Protein AF-A0A6N7PNP2-F1 (afdb_monomer_lite)

Organism: NCBI:txid889282

Sequence (168 aa):
MRAPLLVATILAAFSSSCAAVDDGSIKPEPRAEAPKVVAPLPPEFGTLGEPCPPPGPLDPGAPHVGCGKDGRVGLITAYRRTGLPEGAQKLEGSMGRVEVLVEADRVWVQGTCIFCRSFTEQTSIVHLAHATDEQLMQIQMQAELSNKSPLRDANAWRGAIAAWEPKR

Radius of gyration: 26.46 Å; chains: 1; bounding box: 36×55×102 Å

Foldseek 3Di:
DDDDDDDDDDDDDDDPPPPPPPPVPPPPDPPPPDPFDAAEDDPCVVQAFPAADDDDDDDVQDWDFDFFPPRGGFKTKHQAHHDDDPPWDWDQEPQGTWTWDFDFFKIKIWAFDPPDPDRTIMIMMGGLQGHYFVRQVVRCVSVVQPDPGRQRGRVSVVVSVVPDDYDD

Secondary structure (DSSP, 8-state):
--------------------------PPPP--------BPPPGGGGGTTSBPPPP----TTSPEEEE-GGGBEEEEEESS-BPPPTTPEEEEETTEEEEEEE-SSEEEEEEE-TTSSS--EEEEEEETTT--HHHHHHHHHHTT---SS---SHHHHHHHHHT-----

pLDDT: mean 80.01, std 18.4, range [37.94, 97.94]

Structure (mmCIF, N/CA/C/O backbone):
data_AF-A0A6N7PNP2-F1
#
_entry.id   AF-A0A6N7PNP2-F1
#
loop_
_atom_site.group_PDB
_atom_site.id
_atom_site.typ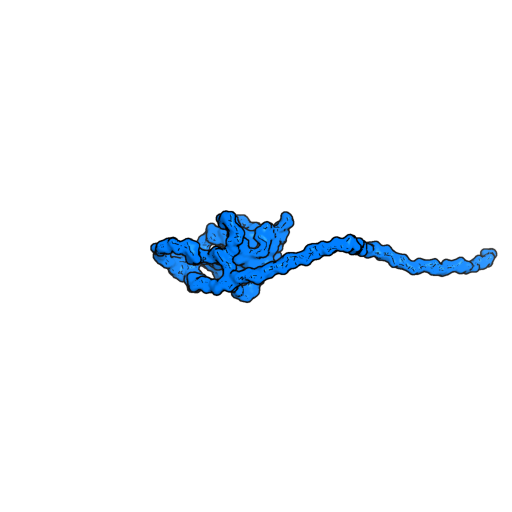e_symbol
_atom_site.label_atom_id
_atom_site.label_alt_id
_atom_site.label_comp_id
_atom_site.label_asym_id
_atom_site.label_entity_id
_atom_site.label_seq_id
_atom_site.pdbx_PDB_ins_code
_atom_site.Cartn_x
_atom_site.Cartn_y
_atom_site.Cartn_z
_atom_site.occupancy
_atom_site.B_iso_or_equiv
_atom_site.auth_seq_id
_atom_site.auth_comp_id
_atom_site.auth_asym_id
_atom_site.auth_atom_id
_atom_site.pdbx_PDB_model_num
ATOM 1 N N . MET A 1 1 ? -11.308 -39.163 -83.072 1.00 39.56 1 MET A N 1
ATOM 2 C CA . ME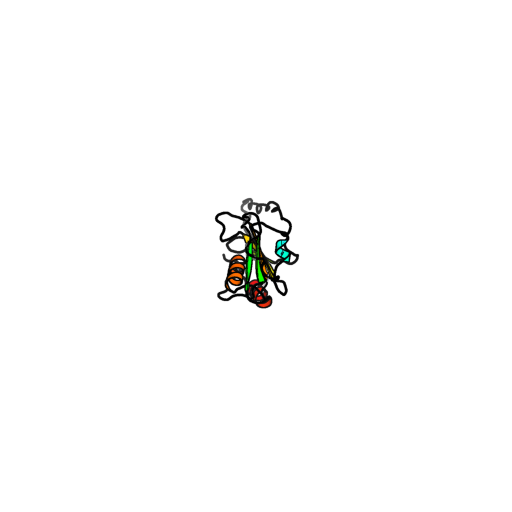T A 1 1 ? -9.828 -39.207 -82.998 1.00 39.56 1 MET A CA 1
ATOM 3 C C . MET A 1 1 ? -9.488 -38.978 -81.520 1.00 39.56 1 MET A C 1
ATOM 5 O O . MET A 1 1 ? -9.873 -37.935 -81.024 1.00 39.56 1 MET A O 1
ATOM 9 N N . ARG A 1 2 ? -9.165 -39.985 -80.680 1.00 37.94 2 ARG A N 1
ATOM 10 C CA . ARG A 1 2 ? -7.829 -40.620 -80.477 1.00 37.94 2 ARG A CA 1
ATOM 11 C C . ARG A 1 2 ? -6.721 -39.558 -80.640 1.00 37.94 2 ARG A C 1
ATOM 13 O O . ARG A 1 2 ? -6.623 -39.045 -81.740 1.00 37.94 2 ARG A O 1
ATOM 20 N N . ALA A 1 3 ? -5.906 -39.152 -79.666 1.00 38.12 3 ALA A N 1
ATOM 21 C CA . ALA A 1 3 ? -5.333 -39.814 -78.494 1.00 38.12 3 ALA A CA 1
ATOM 22 C C . ALA A 1 3 ? -4.761 -38.750 -77.497 1.00 38.12 3 ALA A C 1
ATOM 24 O O . ALA A 1 3 ? -4.758 -37.569 -77.837 1.00 38.12 3 ALA A O 1
ATOM 25 N N . PRO A 1 4 ? -4.313 -39.155 -76.290 1.00 54.78 4 PRO A N 1
ATOM 26 C CA . PRO A 1 4 ? -4.138 -38.326 -75.087 1.00 54.78 4 PRO A CA 1
ATOM 27 C C . PRO A 1 4 ? -2.667 -38.156 -74.615 1.00 54.78 4 PRO A C 1
ATOM 29 O O . PRO A 1 4 ? -1.748 -38.653 -75.255 1.00 54.78 4 PRO A O 1
ATOM 32 N N . LEU A 1 5 ? -2.528 -37.568 -73.413 1.00 44.28 5 LEU A N 1
ATOM 33 C CA . LEU A 1 5 ? -1.471 -37.715 -72.386 1.00 44.28 5 LEU A CA 1
ATOM 34 C C . LEU A 1 5 ? -0.274 -36.738 -72.319 1.00 44.28 5 LEU A C 1
ATOM 36 O O . LEU A 1 5 ? 0.354 -36.409 -73.316 1.00 44.28 5 LEU A O 1
ATOM 40 N N . LEU A 1 6 ? 0.084 -36.485 -71.042 1.00 42.56 6 LEU A N 1
ATOM 41 C CA . LEU A 1 6 ? 1.323 -35.937 -70.451 1.00 42.56 6 LEU A CA 1
ATOM 42 C C . LEU A 1 6 ? 1.408 -34.399 -70.471 1.00 42.56 6 LEU A C 1
ATOM 44 O O . LEU A 1 6 ? 1.271 -33.778 -71.509 1.00 42.56 6 LEU A O 1
ATOM 48 N N . VAL A 1 7 ? 1.598 -33.698 -69.348 1.00 46.47 7 VAL A N 1
ATOM 49 C CA . VAL A 1 7 ? 2.656 -33.885 -68.342 1.00 46.47 7 VAL A CA 1
ATOM 50 C C . VAL A 1 7 ? 2.190 -33.399 -66.955 1.00 46.47 7 VAL A C 1
ATOM 52 O O . VAL A 1 7 ? 1.533 -32.371 -66.822 1.00 46.47 7 VAL A O 1
ATOM 55 N N . ALA A 1 8 ? 2.534 -34.184 -65.934 1.00 45.28 8 ALA A N 1
ATOM 56 C CA . ALA A 1 8 ? 2.372 -33.915 -64.506 1.00 45.28 8 ALA A CA 1
ATOM 57 C C . ALA A 1 8 ? 3.468 -32.976 -63.954 1.00 45.28 8 ALA A C 1
ATOM 59 O O . ALA A 1 8 ? 4.455 -32.730 -64.634 1.00 45.28 8 ALA A O 1
ATOM 60 N N . THR A 1 9 ? 3.334 -32.586 -62.675 1.00 45.50 9 THR A N 1
ATOM 61 C CA . THR A 1 9 ? 4.222 -31.750 -61.819 1.00 45.50 9 THR A CA 1
ATOM 62 C C . THR A 1 9 ? 4.089 -30.240 -62.063 1.00 45.50 9 THR A C 1
ATOM 64 O O . THR A 1 9 ? 4.155 -29.783 -63.191 1.00 45.50 9 THR A O 1
ATOM 67 N N . ILE A 1 10 ? 3.807 -29.397 -61.062 1.00 46.12 10 ILE A N 1
ATOM 68 C CA . ILE A 1 10 ? 4.608 -29.156 -59.850 1.00 46.12 10 ILE A CA 1
ATOM 69 C C . ILE A 1 10 ? 3.700 -28.818 -58.645 1.00 46.12 10 ILE A C 1
ATOM 71 O O . ILE A 1 10 ? 2.917 -27.872 -58.687 1.00 46.12 10 ILE A O 1
ATOM 75 N N . LEU A 1 11 ? 3.852 -29.572 -57.549 1.00 42.72 11 LEU A N 1
ATOM 76 C CA . LEU A 1 11 ? 3.571 -29.091 -56.193 1.00 42.72 11 LEU A CA 1
ATOM 77 C C . LEU A 1 11 ? 4.702 -28.139 -55.784 1.00 42.72 11 LEU A C 1
ATOM 79 O O . LEU A 1 11 ? 5.853 -28.564 -55.774 1.00 42.72 11 LEU A O 1
ATOM 83 N N . ALA A 1 12 ? 4.376 -26.924 -55.351 1.00 47.34 12 ALA A N 1
ATOM 84 C CA . ALA A 1 12 ? 5.123 -26.241 -54.295 1.00 47.34 12 ALA A CA 1
ATOM 85 C C . ALA A 1 12 ? 4.275 -25.100 -53.732 1.00 47.34 12 ALA A C 1
ATOM 87 O O . ALA A 1 12 ? 4.081 -24.060 -54.360 1.00 47.34 12 ALA A O 1
ATOM 88 N N . ALA A 1 13 ? 3.760 -25.334 -52.530 1.00 44.19 13 ALA A N 1
ATOM 89 C CA . ALA A 1 13 ? 3.263 -24.301 -51.652 1.00 44.19 13 ALA A CA 1
ATOM 90 C C . ALA A 1 13 ? 4.392 -23.303 -51.366 1.00 44.19 13 ALA A C 1
ATOM 92 O O . ALA A 1 13 ? 5.436 -23.686 -50.844 1.00 44.19 13 ALA A O 1
ATOM 93 N N . PHE A 1 14 ? 4.159 -22.028 -51.659 1.00 46.09 14 PHE A N 1
ATOM 94 C CA . PHE A 1 14 ? 4.878 -20.943 -51.008 1.00 46.09 14 PHE A CA 1
ATOM 95 C C . PHE A 1 14 ? 3.878 -20.166 -50.173 1.00 46.09 14 PHE A C 1
ATOM 97 O O . PHE A 1 14 ? 3.340 -19.131 -50.558 1.00 46.09 14 PHE A O 1
ATOM 104 N N . SER A 1 15 ? 3.619 -20.751 -49.007 1.00 43.19 15 SER A N 1
ATOM 105 C CA . SER A 1 15 ? 3.309 -20.040 -47.781 1.00 43.19 15 SER A CA 1
ATOM 106 C C . SER A 1 15 ? 4.163 -18.777 -47.743 1.00 43.19 15 SER A C 1
ATOM 108 O O . SER A 1 15 ? 5.391 -18.858 -47.667 1.00 43.19 15 SER A O 1
ATOM 110 N N . SER A 1 16 ? 3.532 -17.610 -47.834 1.00 41.28 16 SER A N 1
ATOM 111 C CA . SER A 1 16 ? 4.181 -16.333 -47.556 1.00 41.28 16 SER A CA 1
ATOM 112 C C . SER A 1 16 ? 4.430 -16.254 -46.052 1.00 41.28 16 SER A C 1
ATOM 114 O O . SER A 1 16 ? 3.741 -15.559 -45.313 1.00 41.28 16 SER A O 1
ATOM 116 N N . SER A 1 17 ? 5.391 -17.047 -45.584 1.00 41.62 17 SER A N 1
ATOM 117 C CA . SER A 1 17 ? 6.052 -16.827 -44.315 1.00 41.62 17 SER A CA 1
ATOM 118 C C . SER A 1 17 ? 6.671 -15.442 -44.405 1.00 41.62 17 SER A C 1
ATOM 120 O O . SER A 1 17 ? 7.576 -15.217 -45.210 1.00 41.62 17 SER A O 1
ATOM 122 N N . CYS A 1 18 ? 6.181 -14.515 -43.587 1.00 49.12 18 CYS A N 1
ATOM 123 C CA . CYS A 1 18 ? 6.922 -13.327 -43.196 1.00 49.12 18 CYS A CA 1
ATOM 124 C C . CYS A 1 18 ? 8.173 -13.801 -42.445 1.00 49.12 18 CYS A C 1
ATOM 126 O O . CYS A 1 18 ? 8.229 -13.778 -41.219 1.00 49.12 18 CYS A O 1
ATOM 128 N N . ALA A 1 19 ? 9.159 -14.303 -43.186 1.00 42.53 19 ALA A N 1
ATOM 129 C CA . ALA A 1 19 ? 10.524 -14.341 -42.725 1.00 42.53 19 ALA A CA 1
ATOM 130 C C . ALA A 1 19 ? 10.912 -12.873 -42.576 1.00 42.53 19 ALA A C 1
ATOM 132 O O . ALA A 1 19 ? 11.148 -12.174 -43.562 1.00 42.53 19 ALA A O 1
ATOM 133 N N . ALA A 1 20 ? 10.849 -12.383 -41.339 1.00 45.97 20 ALA A N 1
ATOM 134 C CA . ALA A 1 20 ? 11.508 -11.149 -40.976 1.00 45.97 20 ALA A CA 1
ATOM 135 C C . ALA A 1 20 ? 12.948 -11.274 -41.476 1.00 45.97 20 ALA A C 1
ATOM 137 O O . ALA A 1 20 ? 13.659 -12.206 -41.101 1.00 45.97 20 ALA A O 1
ATOM 138 N N . VAL A 1 21 ? 13.317 -10.396 -42.403 1.00 46.53 21 VAL A N 1
ATOM 139 C CA . VAL A 1 21 ? 14.698 -10.229 -42.830 1.00 46.53 21 VAL A CA 1
ATOM 140 C C . VAL A 1 21 ? 15.485 -9.909 -41.564 1.00 46.53 21 VAL A C 1
ATOM 142 O O . VAL A 1 21 ? 15.244 -8.888 -40.925 1.00 46.53 21 VAL A O 1
ATOM 145 N N . ASP A 1 22 ? 16.341 -10.844 -41.170 1.00 48.50 22 ASP A N 1
ATOM 146 C CA . ASP A 1 22 ? 17.343 -10.664 -40.129 1.00 48.50 22 ASP A CA 1
ATOM 147 C C . ASP A 1 22 ? 18.359 -9.660 -40.690 1.00 48.50 22 ASP A C 1
ATOM 149 O O . ASP A 1 22 ? 19.200 -10.003 -41.519 1.00 48.50 22 ASP A O 1
ATOM 153 N N . ASP A 1 23 ? 18.186 -8.376 -40.373 1.00 59.53 23 ASP A N 1
ATOM 154 C CA . ASP A 1 23 ? 18.950 -7.265 -40.959 1.00 59.53 23 ASP A CA 1
ATOM 155 C C . ASP A 1 23 ? 20.357 -7.119 -40.352 1.00 59.53 23 ASP A C 1
ATOM 157 O O . ASP A 1 23 ? 21.053 -6.137 -40.614 1.00 59.53 23 ASP A O 1
ATOM 161 N N . GLY A 1 24 ? 20.793 -8.083 -39.534 1.00 50.00 24 GLY A N 1
ATOM 162 C CA . GLY A 1 24 ? 22.069 -8.026 -38.828 1.00 50.00 24 GLY A CA 1
ATOM 163 C C . GLY A 1 24 ? 22.126 -6.934 -37.757 1.00 50.00 24 GLY A C 1
ATOM 164 O O . GLY A 1 24 ? 23.188 -6.728 -37.162 1.00 50.00 24 GLY A O 1
ATOM 165 N N . SER A 1 25 ? 21.014 -6.249 -37.471 1.00 55.50 25 SER A N 1
ATOM 166 C CA . SER A 1 25 ? 20.937 -5.330 -36.347 1.00 55.50 25 SER A CA 1
ATOM 167 C C . SER A 1 25 ? 20.972 -6.148 -35.066 1.00 55.50 25 SER A C 1
ATOM 169 O O . SER A 1 25 ? 20.039 -6.879 -34.729 1.00 55.50 25 SER A O 1
ATOM 171 N N . ILE A 1 26 ? 22.062 -5.995 -34.318 1.00 53.75 26 ILE A N 1
ATOM 172 C CA . ILE A 1 26 ? 22.151 -6.429 -32.929 1.00 53.75 26 ILE A CA 1
ATOM 173 C C . ILE A 1 26 ? 20.973 -5.776 -32.203 1.00 53.75 26 ILE A C 1
ATOM 175 O O . ILE A 1 26 ? 21.004 -4.577 -31.918 1.00 53.75 26 ILE A O 1
ATOM 179 N N . LYS A 1 27 ? 19.915 -6.549 -31.921 1.00 55.53 27 LYS A N 1
ATOM 180 C CA . LYS A 1 27 ? 18.896 -6.128 -30.960 1.00 55.53 27 LYS A CA 1
ATOM 181 C C . LYS A 1 27 ? 19.654 -5.823 -29.674 1.00 55.53 27 LYS A C 1
ATOM 183 O O . LYS A 1 27 ? 20.324 -6.733 -29.181 1.00 55.53 27 LYS A O 1
ATOM 188 N N . PRO A 1 28 ? 19.601 -4.584 -29.154 1.00 57.66 28 PRO A N 1
ATOM 189 C CA . PRO A 1 28 ? 20.215 -4.281 -27.877 1.00 57.66 28 PRO A CA 1
ATOM 190 C C . PRO A 1 28 ? 19.683 -5.300 -26.881 1.00 57.66 28 PRO A C 1
ATOM 192 O O . PRO A 1 28 ? 18.467 -5.410 -26.699 1.00 57.66 28 PRO A O 1
ATOM 195 N N . GLU A 1 29 ? 20.584 -6.100 -26.319 1.00 47.97 29 GLU A N 1
ATOM 196 C CA . GLU A 1 29 ? 20.233 -7.029 -25.259 1.00 47.97 29 GLU A CA 1
ATOM 197 C C . GLU A 1 29 ? 19.491 -6.208 -24.196 1.00 47.97 29 GLU A C 1
ATOM 199 O O . GLU A 1 29 ? 19.978 -5.123 -23.841 1.00 47.97 29 GLU A O 1
ATOM 204 N N . PRO A 1 30 ? 18.283 -6.622 -23.759 1.00 57.56 30 PRO A N 1
ATOM 205 C CA . PRO A 1 30 ? 17.556 -5.887 -22.741 1.00 57.56 30 PRO A CA 1
ATOM 206 C C . PRO A 1 30 ? 18.517 -5.691 -21.583 1.00 57.56 30 PRO A C 1
ATOM 208 O O . PRO A 1 30 ? 19.047 -6.670 -21.059 1.00 57.56 30 PRO A O 1
ATOM 211 N N . ARG A 1 31 ? 18.817 -4.429 -21.259 1.00 50.06 31 ARG A N 1
ATOM 212 C CA . ARG A 1 31 ? 19.800 -4.096 -20.231 1.00 50.06 31 ARG A CA 1
ATOM 213 C C . ARG A 1 31 ? 19.465 -4.930 -19.003 1.00 50.06 31 ARG A C 1
ATOM 215 O O . ARG A 1 31 ? 18.399 -4.726 -18.424 1.00 50.06 31 ARG A O 1
ATOM 222 N N . ALA A 1 32 ? 20.350 -5.861 -18.643 1.00 51.94 32 ALA A N 1
ATOM 223 C CA . ALA A 1 32 ? 20.185 -6.653 -17.439 1.00 51.94 32 ALA A CA 1
ATOM 224 C C . ALA A 1 32 ? 19.966 -5.668 -16.288 1.00 51.94 32 ALA A C 1
ATOM 226 O O . ALA A 1 32 ? 20.826 -4.826 -16.005 1.00 51.94 32 ALA A O 1
ATOM 227 N N . GLU A 1 33 ? 18.767 -5.687 -15.706 1.00 56.34 33 GLU A N 1
ATOM 228 C CA . GLU A 1 33 ? 18.457 -4.838 -14.568 1.00 56.34 33 GLU A CA 1
ATOM 229 C C . GLU A 1 33 ? 19.430 -5.233 -13.461 1.00 56.34 33 GLU A C 1
ATOM 231 O O . GLU A 1 33 ? 19.428 -6.376 -13.002 1.00 56.34 33 GLU A O 1
ATOM 236 N N . ALA A 1 34 ? 20.306 -4.304 -13.069 1.00 49.44 34 ALA A N 1
ATOM 237 C CA . ALA A 1 34 ? 21.182 -4.521 -11.930 1.00 49.44 34 ALA A CA 1
ATOM 238 C C . ALA A 1 34 ? 20.318 -4.964 -10.735 1.00 49.44 34 ALA A C 1
ATOM 240 O O . ALA A 1 34 ? 19.239 -4.386 -10.548 1.00 49.44 34 ALA A O 1
ATOM 241 N N . PRO A 1 35 ? 20.751 -5.961 -9.940 1.00 55.59 35 PRO A N 1
ATOM 242 C CA . PRO A 1 35 ? 19.994 -6.411 -8.783 1.00 55.59 35 PRO A CA 1
ATOM 243 C C . PRO A 1 35 ? 19.693 -5.210 -7.893 1.00 55.59 35 PRO A C 1
ATOM 245 O O . PRO A 1 35 ? 20.596 -4.602 -7.314 1.00 55.59 35 PRO A O 1
ATOM 248 N N . LYS A 1 36 ? 18.423 -4.815 -7.835 1.00 65.56 36 LYS A N 1
ATOM 249 C CA . LYS A 1 36 ? 18.004 -3.712 -6.980 1.00 65.56 36 LYS A CA 1
ATOM 250 C C . LYS A 1 36 ? 18.149 -4.189 -5.543 1.00 65.56 36 LYS A C 1
ATOM 252 O O . LYS A 1 36 ? 17.625 -5.243 -5.190 1.00 65.56 36 LYS A O 1
ATOM 257 N N . VAL A 1 37 ? 18.909 -3.453 -4.736 1.00 65.62 37 VAL A N 1
ATOM 258 C CA . VAL A 1 37 ? 19.144 -3.805 -3.332 1.00 65.62 37 VAL A CA 1
ATOM 259 C C . VAL A 1 37 ? 17.801 -3.825 -2.610 1.00 65.62 37 VAL A C 1
ATOM 261 O O . VAL A 1 37 ? 17.111 -2.810 -2.530 1.00 65.62 37 VAL A O 1
ATOM 264 N N . VAL A 1 38 ? 17.431 -4.995 -2.100 1.00 79.38 38 VAL A N 1
ATOM 265 C CA . VAL A 1 38 ? 16.194 -5.200 -1.351 1.00 79.38 38 VAL A CA 1
ATOM 266 C C . VAL A 1 38 ? 16.495 -4.970 0.126 1.00 79.38 38 VAL A C 1
ATOM 268 O O . VAL A 1 38 ? 17.239 -5.735 0.738 1.00 79.38 38 VAL A O 1
ATOM 271 N N . ALA A 1 39 ? 15.943 -3.904 0.706 1.00 82.06 39 ALA A N 1
ATOM 272 C CA . ALA A 1 39 ? 16.042 -3.668 2.142 1.00 82.06 39 ALA A CA 1
ATOM 273 C C . ALA A 1 39 ? 15.105 -4.622 2.914 1.00 82.06 39 ALA A C 1
ATOM 275 O O .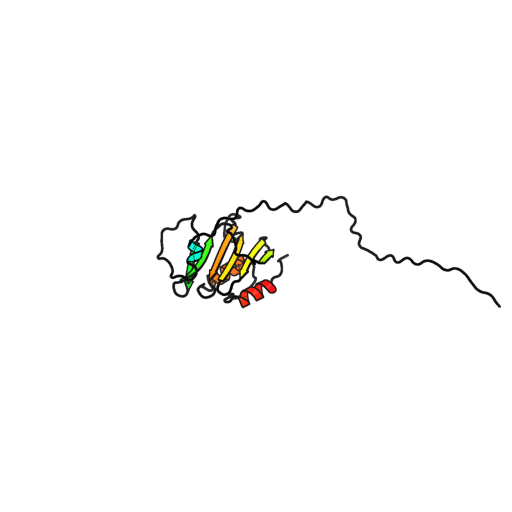 ALA A 1 39 ? 14.072 -5.045 2.379 1.00 82.06 39 ALA A O 1
ATOM 276 N N . PRO A 1 40 ? 15.403 -4.946 4.183 1.00 83.88 40 PRO A N 1
ATOM 277 C CA . PRO A 1 40 ? 14.445 -5.648 5.028 1.00 83.88 40 PRO A CA 1
ATOM 278 C C . PRO A 1 40 ? 13.170 -4.816 5.219 1.00 83.88 40 PRO A C 1
ATOM 280 O O . PRO A 1 40 ? 13.182 -3.581 5.109 1.00 83.88 40 PRO A O 1
ATOM 283 N N . LEU A 1 41 ? 12.071 -5.506 5.527 1.00 84.19 41 LEU A N 1
ATOM 284 C CA . LEU A 1 41 ? 10.826 -4.850 5.908 1.00 84.19 41 LEU A CA 1
ATOM 285 C C . LEU A 1 41 ? 11.044 -4.027 7.189 1.00 84.19 41 LEU A C 1
ATOM 287 O O . LEU A 1 41 ? 11.577 -4.561 8.164 1.00 84.19 41 LEU A O 1
ATOM 291 N N . PRO A 1 42 ? 10.666 -2.738 7.197 1.00 85.69 42 PRO A N 1
ATOM 292 C CA . PRO A 1 42 ? 10.721 -1.926 8.403 1.00 85.69 42 PRO A CA 1
ATOM 293 C C . PRO A 1 42 ? 9.800 -2.499 9.497 1.00 85.69 42 PRO A C 1
ATOM 295 O O . PRO A 1 42 ? 8.702 -2.955 9.162 1.00 85.69 42 PRO A O 1
ATOM 298 N N . PRO A 1 43 ? 10.182 -2.445 10.787 1.00 88.25 43 PRO A N 1
ATOM 299 C CA . PRO A 1 43 ? 9.344 -2.921 11.893 1.00 88.25 43 PRO A CA 1
ATOM 300 C C . PRO A 1 43 ? 7.946 -2.293 11.929 1.00 88.25 43 PRO A C 1
ATOM 302 O O . PRO A 1 43 ? 6.984 -2.944 12.329 1.00 88.25 43 PRO A O 1
ATOM 305 N N . GLU A 1 44 ? 7.822 -1.049 11.467 1.00 89.69 44 GLU A N 1
ATOM 306 C CA . GLU A 1 44 ? 6.576 -0.290 11.418 1.00 89.69 44 GLU A CA 1
ATOM 307 C C . GLU A 1 44 ? 5.496 -1.031 10.631 1.00 89.69 44 GLU A C 1
ATOM 309 O O . GLU A 1 44 ? 4.330 -0.940 10.998 1.00 89.69 44 GLU A O 1
ATOM 314 N N . PHE A 1 45 ? 5.853 -1.834 9.620 1.00 89.75 45 PHE A N 1
ATOM 315 C CA . PHE A 1 45 ? 4.889 -2.630 8.850 1.00 89.75 45 PHE A CA 1
ATOM 316 C C . PHE A 1 45 ? 4.067 -3.581 9.737 1.00 89.75 45 PHE A C 1
ATOM 318 O O . PHE A 1 45 ? 2.920 -3.876 9.410 1.00 89.75 45 PHE A O 1
ATOM 325 N N . GLY A 1 46 ? 4.613 -4.011 10.881 1.00 89.88 46 GLY A N 1
ATOM 326 C CA . GLY A 1 46 ? 3.906 -4.821 11.876 1.00 89.88 46 GLY A CA 1
ATOM 327 C C . GLY A 1 46 ? 2.829 -4.070 12.667 1.00 89.88 46 GLY A C 1
ATOM 328 O O . GLY A 1 46 ? 2.068 -4.704 13.386 1.00 89.88 46 GLY A O 1
ATOM 329 N N . THR A 1 47 ? 2.746 -2.743 12.538 1.00 94.38 47 THR A N 1
ATOM 330 C CA . THR A 1 47 ? 1.723 -1.899 13.187 1.00 94.38 47 THR A CA 1
ATOM 331 C C . THR A 1 47 ? 0.491 -1.672 12.315 1.00 94.38 47 THR A C 1
ATOM 333 O O . THR A 1 47 ? -0.434 -0.972 12.717 1.00 94.38 47 THR A O 1
ATOM 336 N N . LEU A 1 48 ? 0.461 -2.231 11.103 1.00 95.25 48 LEU A N 1
ATOM 337 C CA . LEU A 1 48 ? -0.671 -2.065 10.205 1.00 95.25 48 LEU A CA 1
ATOM 338 C C . LEU A 1 48 ? -1.956 -2.616 10.849 1.00 95.25 48 LEU A C 1
ATOM 340 O O . LEU A 1 48 ? -2.003 -3.767 11.267 1.00 95.25 48 LEU A O 1
ATOM 344 N N . GLY A 1 49 ? -3.004 -1.793 10.902 1.00 96.00 49 GLY A N 1
ATOM 345 C CA . GLY A 1 49 ? -4.267 -2.113 11.567 1.00 96.00 49 GLY A CA 1
ATOM 346 C C . GLY A 1 49 ? -4.277 -1.881 13.082 1.00 96.00 49 GLY A C 1
ATOM 347 O O . GLY A 1 49 ? -5.358 -1.870 13.671 1.00 96.00 49 GLY A O 1
ATOM 348 N N . GLU A 1 50 ? -3.135 -1.623 13.718 1.00 97.12 50 GLU A N 1
ATOM 349 C CA . GLU A 1 50 ? -3.057 -1.292 15.145 1.00 97.12 50 GLU A CA 1
ATOM 350 C C . GLU A 1 50 ? -3.575 0.126 15.435 1.00 97.12 50 GLU A C 1
ATOM 352 O O . GLU A 1 50 ? -3.698 0.942 14.513 1.00 97.12 50 GLU A O 1
ATOM 357 N N . PRO A 1 51 ? -3.910 0.459 16.698 1.00 96.94 51 PRO A N 1
ATOM 358 C CA . PRO A 1 51 ? -4.200 1.833 17.088 1.00 96.94 51 PRO A CA 1
ATOM 359 C C . PRO A 1 51 ? -3.077 2.777 16.664 1.00 96.94 51 PRO A C 1
ATOM 361 O O . PRO A 1 51 ? -1.894 2.463 16.807 1.00 96.94 51 PRO A O 1
ATOM 364 N N . CYS A 1 52 ? -3.449 3.944 16.151 1.00 94.00 52 CYS A N 1
ATOM 365 C CA . CYS A 1 52 ? -2.464 4.896 15.682 1.00 94.00 52 CYS A CA 1
ATOM 366 C C . CYS A 1 52 ? -1.558 5.381 16.816 1.00 94.00 52 CYS A C 1
ATOM 368 O O . CYS A 1 52 ? -2.060 5.738 17.888 1.00 94.00 52 CYS A O 1
ATOM 370 N N . PRO A 1 53 ? -0.234 5.446 16.581 1.00 88.06 53 PRO A N 1
ATOM 371 C CA . PRO A 1 53 ? 0.665 6.025 17.557 1.00 88.06 53 PRO A CA 1
ATOM 372 C C . PRO A 1 53 ? 0.338 7.514 17.746 1.00 88.06 53 PRO A C 1
ATOM 374 O O . PRO A 1 53 ? -0.151 8.171 16.819 1.00 88.06 53 PRO A O 1
ATOM 377 N N . PRO A 1 54 ? 0.618 8.080 18.932 1.00 86.19 54 PRO A N 1
ATOM 378 C CA . PRO A 1 54 ? 0.558 9.522 19.107 1.00 86.19 54 PRO A CA 1
ATOM 379 C C . PRO A 1 54 ? 1.524 10.206 18.124 1.00 86.19 54 PRO A C 1
ATOM 381 O O . PRO A 1 54 ? 2.552 9.620 17.768 1.00 86.19 54 PRO A O 1
ATOM 384 N N . PRO A 1 55 ? 1.231 11.444 17.689 1.00 79.94 55 PRO A N 1
ATOM 385 C CA . PRO A 1 55 ? 2.115 12.180 16.797 1.00 79.94 55 PRO A CA 1
ATOM 386 C C . PRO A 1 55 ? 3.504 12.320 17.433 1.00 79.94 55 PRO A C 1
ATOM 388 O O . PRO A 1 55 ? 3.662 12.920 18.496 1.00 79.94 55 PRO A O 1
ATOM 391 N N . GLY A 1 56 ? 4.497 11.721 16.781 1.00 74.38 56 GLY A N 1
ATOM 392 C CA . GLY A 1 56 ? 5.902 11.783 17.163 1.00 74.38 56 GLY A CA 1
ATOM 393 C C . GLY A 1 56 ? 6.693 12.767 16.296 1.00 74.38 56 GLY A C 1
ATOM 394 O O . GLY A 1 56 ? 6.160 13.322 15.331 1.00 74.38 56 GLY A O 1
ATOM 395 N N . PRO A 1 57 ? 7.977 12.993 16.617 1.00 77.19 57 PRO A N 1
ATOM 396 C CA . PRO A 1 57 ? 8.867 13.747 15.746 1.00 77.19 57 PRO A CA 1
ATOM 397 C C . PRO A 1 57 ? 8.972 13.073 14.370 1.00 77.19 57 PRO A C 1
ATOM 399 O O . PRO A 1 57 ? 9.068 11.851 14.270 1.00 77.19 57 PRO A O 1
ATOM 402 N N . LEU A 1 58 ? 8.957 13.883 13.310 1.00 73.81 58 LEU A N 1
ATOM 403 C CA . LEU A 1 58 ? 9.142 13.405 11.943 1.00 73.81 58 LEU A CA 1
ATOM 404 C C . LEU A 1 58 ? 10.613 13.036 11.729 1.00 73.81 58 LEU A C 1
ATOM 406 O O . LEU A 1 58 ? 11.472 13.917 11.704 1.00 73.81 58 LEU A O 1
ATOM 410 N N . ASP A 1 59 ? 10.890 11.747 11.546 1.00 80.25 59 ASP A N 1
ATOM 411 C CA . ASP A 1 59 ? 12.174 11.273 11.032 1.00 80.25 59 ASP A CA 1
ATOM 412 C C . ASP A 1 59 ? 12.074 11.119 9.501 1.00 80.25 59 ASP A C 1
ATOM 414 O O . ASP A 1 59 ? 11.317 10.270 9.022 1.00 80.25 59 ASP A O 1
ATOM 418 N N . PRO A 1 60 ? 12.813 11.917 8.707 1.00 70.75 60 PRO A N 1
ATOM 419 C CA . PRO A 1 60 ? 12.760 11.857 7.248 1.00 70.75 60 PRO A CA 1
ATOM 420 C C . PRO A 1 60 ? 13.254 10.525 6.655 1.00 70.75 60 PRO A C 1
ATOM 422 O O . PRO A 1 60 ? 12.987 10.261 5.483 1.00 70.75 60 PRO A O 1
ATOM 425 N N . GLY A 1 61 ? 13.973 9.694 7.421 1.00 78.25 61 GLY A N 1
ATOM 426 C CA . GLY A 1 61 ? 14.407 8.358 6.994 1.00 78.25 61 GLY A CA 1
ATOM 427 C C . GLY A 1 61 ? 13.443 7.225 7.368 1.00 78.25 61 GLY A C 1
ATOM 428 O O . GLY A 1 61 ? 13.564 6.111 6.837 1.00 78.25 61 GLY A O 1
ATOM 429 N N . ALA A 1 62 ? 12.495 7.490 8.268 1.00 85.31 62 ALA A N 1
ATOM 430 C CA . ALA A 1 62 ? 11.544 6.497 8.746 1.00 85.31 62 ALA A CA 1
ATOM 431 C C . ALA A 1 62 ? 10.408 6.266 7.732 1.00 85.31 62 ALA A C 1
ATOM 433 O O . ALA A 1 62 ? 10.080 7.150 6.932 1.00 85.31 62 ALA A O 1
ATOM 434 N N . PRO A 1 63 ? 9.780 5.076 7.735 1.00 89.69 63 PRO A N 1
ATOM 435 C CA . PRO A 1 63 ? 8.545 4.864 6.997 1.00 89.69 63 PRO A CA 1
ATOM 436 C C . PRO A 1 63 ? 7.471 5.865 7.421 1.00 89.69 63 PRO A C 1
ATOM 438 O O . PRO A 1 63 ? 7.282 6.159 8.600 1.00 89.69 63 PRO A O 1
ATOM 441 N N . HIS A 1 64 ? 6.722 6.355 6.444 1.00 91.31 64 HIS A N 1
ATOM 442 C CA . HIS A 1 64 ? 5.539 7.150 6.696 1.00 91.31 64 HIS A CA 1
ATOM 443 C C . HIS A 1 64 ? 4.402 6.244 7.177 1.00 91.31 64 HIS A C 1
ATOM 445 O O . HIS A 1 64 ? 4.007 5.325 6.459 1.00 91.31 64 HIS A O 1
ATOM 451 N N . VAL A 1 65 ? 3.865 6.525 8.364 1.00 93.44 65 VAL A N 1
ATOM 452 C CA . VAL A 1 65 ? 2.702 5.839 8.940 1.00 93.44 65 VAL A CA 1
ATOM 453 C C . VAL A 1 65 ? 1.481 6.747 8.806 1.00 93.44 65 VAL A C 1
ATOM 455 O O . VAL A 1 65 ? 1.425 7.826 9.393 1.00 93.44 65 VAL A O 1
ATOM 458 N N . GLY A 1 66 ? 0.509 6.311 8.010 1.00 93.88 66 GLY A N 1
ATOM 459 C CA . GLY A 1 66 ? -0.751 6.999 7.768 1.00 93.88 66 GLY A CA 1
ATOM 460 C C . GLY A 1 66 ? -1.872 6.442 8.640 1.00 93.88 66 GLY A C 1
ATOM 461 O O . GLY A 1 66 ? -2.268 5.279 8.504 1.00 93.88 66 GLY A O 1
ATOM 462 N N . CYS A 1 67 ? -2.433 7.293 9.498 1.00 95.81 67 CYS A N 1
ATOM 463 C CA . CYS A 1 67 ? -3.657 6.974 10.224 1.00 95.81 67 CYS A CA 1
ATOM 464 C C . CYS A 1 67 ? -4.838 6.923 9.268 1.00 95.81 67 CYS A C 1
ATOM 466 O O . CYS A 1 67 ? -5.072 7.853 8.499 1.00 95.81 67 CYS A O 1
ATOM 468 N N . GLY A 1 68 ? -5.530 5.796 9.279 1.00 95.69 68 GLY A N 1
ATOM 469 C CA . GLY A 1 68 ? -6.740 5.575 8.520 1.00 95.69 68 GLY A CA 1
ATOM 470 C C . GLY A 1 68 ? -7.985 5.964 9.317 1.00 95.69 68 GLY A C 1
ATOM 471 O O . GLY A 1 68 ? -7.940 6.791 10.232 1.00 95.69 68 GLY A O 1
ATOM 472 N N . LYS A 1 69 ? -9.116 5.349 8.978 1.00 94.62 69 LYS A N 1
ATOM 473 C CA . LYS A 1 69 ? -10.354 5.495 9.747 1.00 94.62 69 LYS A CA 1
ATOM 474 C C . LYS A 1 69 ? -10.260 4.781 11.097 1.00 94.62 69 LYS A C 1
ATOM 476 O O . LYS A 1 69 ? -9.379 3.957 11.345 1.00 94.62 69 LYS A O 1
ATOM 481 N N . ASP A 1 70 ? -11.183 5.141 11.983 1.00 94.69 70 ASP A N 1
ATOM 482 C CA . ASP A 1 70 ? -11.355 4.529 13.305 1.00 94.69 70 ASP A CA 1
ATOM 483 C C . ASP A 1 70 ? -10.115 4.638 14.218 1.00 94.69 70 ASP A C 1
ATOM 485 O O . ASP A 1 70 ? -9.970 3.885 15.179 1.00 94.69 70 ASP A O 1
ATOM 489 N N . GLY A 1 71 ? -9.210 5.581 13.921 1.00 94.94 71 GLY A N 1
ATOM 490 C CA . GLY A 1 71 ? -7.995 5.823 14.702 1.00 94.94 71 GLY A CA 1
ATOM 491 C C . GLY A 1 71 ? -6.956 4.703 14.608 1.00 94.94 71 GLY A C 1
ATOM 492 O O . GLY A 1 71 ? -6.147 4.559 15.523 1.00 94.94 71 GLY A O 1
ATOM 493 N N . ARG A 1 72 ? -6.979 3.899 13.538 1.00 97.50 72 ARG A N 1
ATOM 494 C CA . ARG A 1 72 ? -6.039 2.791 13.303 1.00 97.50 72 ARG A CA 1
ATOM 495 C C . ARG A 1 72 ? -5.083 3.090 12.156 1.00 97.50 72 ARG A C 1
ATOM 497 O O . ARG A 1 72 ? -5.393 3.890 11.278 1.00 97.50 72 ARG A O 1
ATOM 504 N N . VAL A 1 73 ? -3.925 2.438 12.136 1.00 97.50 73 VAL A N 1
ATOM 505 C CA . VAL A 1 73 ? -2.953 2.556 11.042 1.00 97.50 73 VAL A CA 1
ATOM 506 C C . VAL A 1 73 ? -3.541 1.933 9.774 1.00 97.50 73 VAL A C 1
ATOM 508 O O . VAL A 1 73 ? -3.747 0.722 9.700 1.00 97.50 73 VAL A O 1
ATOM 511 N N . GLY A 1 74 ? -3.825 2.769 8.775 1.00 97.38 74 GLY A N 1
ATOM 512 C CA . GLY A 1 74 ? -4.439 2.354 7.512 1.00 97.38 74 GLY A CA 1
ATOM 513 C C . GLY A 1 74 ? -3.433 2.176 6.379 1.00 97.38 74 GLY A C 1
ATOM 514 O O . GLY A 1 74 ? -3.684 1.402 5.459 1.00 97.38 74 GLY A O 1
ATOM 515 N N . LEU A 1 75 ? -2.295 2.867 6.448 1.00 97.00 75 LEU A N 1
ATOM 516 C CA . LEU A 1 75 ? -1.289 2.910 5.393 1.00 97.00 75 LEU A CA 1
ATOM 517 C C . LEU A 1 75 ? 0.110 3.010 5.996 1.00 97.00 75 LEU A C 1
ATOM 519 O O . LEU A 1 75 ? 0.331 3.782 6.925 1.00 97.00 75 LEU A O 1
ATOM 523 N N . ILE A 1 76 ? 1.071 2.293 5.424 1.00 95.56 76 ILE A N 1
ATOM 524 C CA . ILE A 1 76 ? 2.492 2.490 5.704 1.00 95.56 76 ILE A CA 1
ATOM 525 C C . ILE A 1 76 ? 3.244 2.560 4.379 1.00 95.56 76 ILE A C 1
ATOM 527 O O . ILE A 1 76 ? 3.038 1.717 3.509 1.00 95.56 76 ILE A O 1
ATOM 531 N N . THR A 1 77 ? 4.125 3.548 4.231 1.00 94.25 77 THR A N 1
ATOM 532 C CA . THR A 1 77 ? 4.949 3.749 3.033 1.00 94.25 77 THR A CA 1
ATOM 533 C C . THR A 1 77 ? 6.415 3.891 3.413 1.00 94.25 77 THR A C 1
ATOM 535 O O . THR A 1 77 ? 6.790 4.788 4.160 1.00 94.25 77 THR A O 1
ATOM 538 N N . ALA A 1 78 ? 7.270 3.046 2.849 1.00 91.94 78 ALA A N 1
ATOM 539 C CA . ALA A 1 78 ? 8.717 3.189 2.909 1.00 91.94 78 ALA A CA 1
ATOM 540 C C . ALA A 1 78 ? 9.243 3.667 1.551 1.00 91.94 78 ALA A C 1
ATOM 542 O O . ALA A 1 78 ? 8.992 3.027 0.533 1.00 91.94 78 ALA A O 1
ATOM 543 N N . TYR A 1 79 ? 10.026 4.747 1.527 1.00 89.56 79 TYR A N 1
ATOM 544 C CA . TYR A 1 79 ? 10.660 5.287 0.312 1.00 89.56 79 TYR A CA 1
ATOM 545 C C . TYR A 1 79 ? 11.923 4.506 -0.079 1.00 89.56 79 TYR A C 1
ATOM 547 O O . TYR A 1 79 ? 13.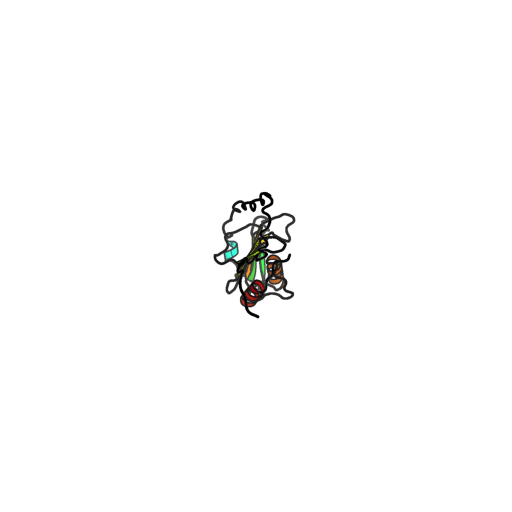011 5.059 -0.243 1.00 89.56 79 TYR A O 1
ATOM 555 N N . ARG A 1 80 ? 11.779 3.182 -0.138 1.00 87.44 80 ARG A N 1
ATOM 556 C CA . ARG A 1 80 ? 12.784 2.227 -0.595 1.00 87.44 80 ARG A CA 1
ATOM 557 C C . ARG A 1 80 ? 12.110 0.945 -1.070 1.00 87.44 80 ARG A C 1
ATOM 559 O O . ARG A 1 80 ? 10.972 0.642 -0.696 1.00 87.44 80 ARG A O 1
ATOM 566 N N . ARG A 1 81 ? 12.846 0.148 -1.840 1.00 88.06 81 ARG A N 1
ATOM 567 C CA . ARG A 1 81 ? 12.450 -1.223 -2.158 1.00 88.06 81 ARG A CA 1
ATOM 568 C C . ARG A 1 81 ? 12.654 -2.121 -0.941 1.00 88.06 81 ARG A C 1
ATOM 570 O O . ARG A 1 81 ? 13.740 -2.135 -0.359 1.00 88.06 81 ARG A O 1
ATOM 577 N N . THR A 1 82 ? 11.624 -2.864 -0.559 1.00 86.62 82 THR A N 1
ATOM 578 C CA . THR A 1 82 ? 11.694 -3.856 0.522 1.00 86.62 82 THR A CA 1
ATOM 579 C C . THR A 1 82 ? 11.421 -5.255 -0.011 1.00 86.62 82 THR A C 1
ATOM 581 O O . THR A 1 82 ? 10.925 -5.414 -1.127 1.00 86.62 82 THR A O 1
ATOM 584 N N . GLY A 1 83 ? 11.734 -6.286 0.773 1.00 83.81 83 GLY A N 1
ATOM 585 C CA . GLY A 1 83 ? 11.288 -7.641 0.450 1.00 83.81 83 GLY A CA 1
ATOM 586 C C . GLY A 1 83 ? 9.762 -7.678 0.426 1.00 83.81 83 GLY A C 1
ATOM 587 O O . GLY A 1 83 ? 9.138 -7.328 1.427 1.00 83.81 83 GLY A O 1
ATOM 588 N N . LEU A 1 84 ? 9.169 -8.036 -0.714 1.00 82.94 84 LEU A N 1
ATOM 589 C CA . LEU A 1 84 ? 7.740 -8.328 -0.790 1.00 82.94 84 LEU A CA 1
ATOM 590 C C . LEU A 1 84 ? 7.486 -9.780 -0.374 1.00 82.94 84 LEU A C 1
ATOM 592 O O . LEU A 1 84 ? 8.348 -10.631 -0.613 1.00 82.94 84 LEU A O 1
ATOM 596 N N . PRO A 1 85 ? 6.312 -10.087 0.203 1.00 79.56 85 PRO A N 1
ATOM 597 C CA . PRO A 1 85 ? 5.898 -11.472 0.357 1.00 79.56 85 PRO A CA 1
ATOM 598 C C . PRO A 1 85 ? 5.758 -12.160 -1.012 1.00 79.56 85 PRO A C 1
ATOM 600 O O . PRO A 1 85 ? 5.564 -11.510 -2.045 1.00 79.56 85 PRO A O 1
ATOM 603 N N . GLU A 1 86 ? 5.872 -13.488 -1.026 1.00 83.56 86 GLU A N 1
ATOM 604 C CA . GLU A 1 86 ? 5.747 -14.276 -2.255 1.00 83.56 86 GLU A CA 1
ATOM 605 C C . GLU A 1 86 ? 4.365 -14.104 -2.912 1.00 83.56 86 GLU A C 1
ATOM 607 O O . GLU A 1 86 ? 3.358 -13.870 -2.246 1.00 83.56 86 GLU A O 1
ATOM 612 N N . GLY A 1 87 ? 4.312 -14.240 -4.242 1.00 82.81 87 GLY A N 1
ATOM 613 C CA . GLY A 1 87 ? 3.062 -14.154 -5.010 1.00 82.81 87 GLY A CA 1
ATOM 614 C C . GLY A 1 87 ? 2.696 -12.756 -5.520 1.00 82.81 87 GLY A C 1
ATOM 615 O O . GLY A 1 87 ? 1.604 -12.579 -6.062 1.00 82.81 87 GLY A O 1
ATOM 616 N N . ALA A 1 88 ? 3.588 -11.768 -5.385 1.00 87.75 88 ALA A N 1
ATOM 617 C CA . ALA A 1 88 ? 3.393 -10.448 -5.978 1.00 87.75 88 ALA A CA 1
ATOM 618 C C . ALA A 1 88 ? 3.306 -10.525 -7.516 1.00 87.75 88 ALA A C 1
ATOM 620 O O . ALA A 1 88 ? 4.143 -11.141 -8.180 1.00 87.75 88 ALA A O 1
ATOM 621 N N . GLN A 1 89 ? 2.292 -9.874 -8.085 1.00 88.50 89 GLN A N 1
ATOM 622 C CA . GLN A 1 89 ? 2.067 -9.770 -9.523 1.00 88.50 89 GLN A CA 1
ATOM 623 C C . GLN A 1 89 ? 2.765 -8.531 -10.081 1.00 88.50 89 GLN A C 1
ATOM 625 O O . GLN A 1 89 ? 2.727 -7.463 -9.474 1.00 88.50 89 GLN A O 1
ATOM 630 N N . LYS A 1 90 ? 3.388 -8.665 -11.253 1.00 88.88 90 LYS A N 1
ATOM 631 C CA . LYS A 1 90 ? 4.077 -7.569 -11.945 1.00 88.88 90 LYS A CA 1
ATOM 632 C C . LYS A 1 90 ? 3.135 -6.924 -12.956 1.00 88.88 90 LYS A C 1
ATOM 634 O O . LYS A 1 90 ? 2.665 -7.605 -13.862 1.00 88.88 90 LYS A O 1
ATOM 639 N N . LEU A 1 91 ? 2.911 -5.625 -12.812 1.00 87.75 91 LEU A N 1
ATOM 640 C CA . LEU A 1 91 ? 2.169 -4.780 -13.741 1.00 87.75 91 LEU A CA 1
ATOM 641 C C . LEU A 1 91 ? 3.172 -3.859 -14.445 1.00 87.75 91 LEU A C 1
ATOM 643 O O . LEU A 1 91 ? 3.878 -3.088 -13.795 1.00 87.75 91 LEU A O 1
ATOM 647 N N . GLU A 1 92 ? 3.281 -3.966 -15.767 1.00 83.62 92 GLU A N 1
ATOM 648 C CA . GLU A 1 92 ? 4.148 -3.103 -16.582 1.00 83.62 92 GLU A CA 1
ATOM 649 C C . GLU A 1 92 ? 3.370 -1.883 -17.084 1.00 83.62 92 GLU A C 1
ATOM 651 O O . GLU A 1 92 ? 2.765 -1.888 -18.155 1.00 83.62 92 GLU A O 1
ATOM 656 N N . GLY A 1 93 ? 3.335 -0.847 -16.253 1.00 73.06 93 GLY A N 1
ATOM 657 C CA . GLY A 1 93 ? 2.612 0.384 -16.529 1.00 73.06 93 GLY A CA 1
ATOM 658 C C . GLY A 1 93 ? 3.439 1.441 -17.251 1.00 73.06 93 GLY A C 1
ATOM 659 O O . GLY A 1 93 ? 4.592 1.243 -17.639 1.00 73.06 93 GLY A O 1
ATOM 660 N N . SER A 1 94 ? 2.827 2.613 -17.382 1.00 72.56 94 SER A N 1
ATOM 661 C CA . SER A 1 94 ? 3.443 3.811 -17.960 1.00 72.56 94 SER A CA 1
ATOM 662 C C . SER A 1 94 ? 4.663 4.303 -17.170 1.00 72.56 94 SER A C 1
ATOM 664 O O . SER A 1 94 ? 5.545 4.949 -17.733 1.00 72.56 94 SER A O 1
ATOM 666 N N . MET A 1 95 ? 4.748 3.961 -15.883 1.00 69.06 95 MET A N 1
ATOM 667 C CA . MET A 1 95 ? 5.846 4.319 -14.984 1.00 69.06 95 MET A CA 1
ATOM 668 C C . MET A 1 95 ? 6.878 3.193 -14.832 1.00 69.06 95 MET A C 1
ATOM 670 O O . MET A 1 95 ? 7.771 3.274 -13.986 1.00 69.06 95 MET A O 1
ATOM 674 N N . GLY A 1 96 ? 6.773 2.140 -15.644 1.00 76.19 96 GLY A N 1
ATOM 675 C CA . GLY A 1 96 ? 7.605 0.947 -15.563 1.00 76.19 96 GLY A CA 1
ATOM 676 C C . GLY A 1 96 ? 6.969 -0.153 -14.715 1.00 76.19 96 GLY A C 1
ATOM 677 O O . GLY A 1 96 ? 5.750 -0.312 -14.667 1.00 76.19 96 GLY A O 1
ATOM 678 N N . ARG A 1 97 ? 7.810 -0.972 -14.077 1.00 82.44 97 ARG A N 1
ATOM 679 C CA . ARG A 1 97 ? 7.356 -2.160 -13.348 1.00 82.44 97 ARG A CA 1
ATOM 680 C C . ARG A 1 97 ? 6.838 -1.795 -11.958 1.00 82.44 97 ARG A C 1
ATOM 682 O O . ARG A 1 97 ? 7.616 -1.376 -11.099 1.00 82.44 97 ARG A O 1
ATOM 689 N N . VAL A 1 98 ? 5.555 -2.049 -11.731 1.00 89.94 98 VAL A N 1
ATOM 690 C CA . VAL A 1 98 ? 4.907 -2.023 -10.418 1.00 89.94 98 VAL A CA 1
ATOM 691 C C . VAL A 1 98 ? 4.635 -3.458 -9.974 1.00 89.94 98 VAL A C 1
ATOM 693 O O . VAL A 1 98 ? 4.237 -4.301 -10.771 1.00 89.94 98 VAL A O 1
ATOM 696 N N . GLU A 1 99 ? 4.873 -3.765 -8.707 1.00 92.81 99 GLU A N 1
ATOM 697 C CA . GLU A 1 99 ? 4.600 -5.069 -8.106 1.00 92.81 99 GLU A CA 1
ATOM 698 C C . GLU A 1 99 ? 3.462 -4.922 -7.100 1.00 92.81 99 GLU A C 1
ATOM 700 O O . GLU A 1 99 ? 3.526 -4.081 -6.203 1.00 92.81 99 GLU A O 1
ATOM 705 N N . VAL A 1 100 ? 2.412 -5.726 -7.261 1.00 94.12 100 VAL A N 1
ATOM 706 C CA . VAL A 1 100 ? 1.208 -5.682 -6.429 1.00 94.12 100 VAL A CA 1
ATOM 707 C C . VAL A 1 100 ? 0.945 -7.055 -5.829 1.00 94.12 100 VAL A C 1
ATOM 709 O O . VAL A 1 100 ? 0.856 -8.047 -6.550 1.00 94.12 100 VAL A O 1
ATOM 712 N N . LEU A 1 101 ? 0.776 -7.122 -4.511 1.00 95.25 101 LEU A N 1
ATOM 713 C CA . LEU A 1 101 ? 0.326 -8.329 -3.816 1.00 95.25 101 LEU A CA 1
ATOM 714 C C . LEU A 1 101 ? -0.990 -8.034 -3.103 1.00 95.25 101 LEU A C 1
ATOM 716 O O . LEU A 1 101 ? -1.093 -7.066 -2.353 1.00 95.25 101 LEU A O 1
ATOM 720 N N . VAL A 1 102 ? -1.987 -8.890 -3.320 1.00 96.00 102 VAL A N 1
ATOM 721 C CA . VAL A 1 102 ? -3.316 -8.760 -2.713 1.00 96.00 102 VAL A CA 1
ATOM 722 C C . VAL A 1 102 ? -3.562 -9.921 -1.757 1.00 96.00 102 VAL A C 1
ATOM 724 O O . VAL A 1 102 ? -3.846 -11.046 -2.182 1.00 96.00 102 VAL A O 1
ATOM 727 N N . GLU A 1 103 ? -3.509 -9.633 -0.464 1.00 94.88 103 GLU A N 1
ATOM 728 C CA . GLU A 1 103 ? -3.875 -10.568 0.598 1.00 94.88 103 GLU A CA 1
ATOM 729 C C . GLU A 1 103 ? -5.378 -10.450 0.923 1.00 94.88 103 GLU A C 1
ATOM 731 O O . GLU A 1 103 ? -6.158 -9.895 0.146 1.00 94.88 103 GLU A O 1
ATOM 736 N N . ALA A 1 104 ? -5.832 -11.039 2.032 1.00 94.62 104 ALA A N 1
ATOM 737 C CA . ALA A 1 104 ? -7.241 -10.988 2.426 1.00 94.62 104 ALA A CA 1
ATOM 738 C C . ALA A 1 104 ? -7.663 -9.595 2.926 1.00 94.62 104 ALA A C 1
ATOM 740 O O . ALA A 1 104 ? -8.729 -9.103 2.560 1.00 94.62 104 ALA A O 1
ATOM 741 N N . ASP A 1 105 ? -6.822 -8.969 3.749 1.00 96.00 105 ASP A N 1
ATOM 742 C CA . ASP A 1 105 ? -7.097 -7.728 4.480 1.00 96.00 105 ASP A CA 1
ATOM 743 C C . ASP A 1 105 ? -6.203 -6.557 4.054 1.00 96.00 105 ASP A C 1
ATOM 745 O O . ASP A 1 105 ? -6.465 -5.414 4.434 1.00 96.00 105 ASP A O 1
ATOM 749 N N . ARG A 1 106 ? -5.169 -6.818 3.250 1.00 96.19 106 ARG A N 1
ATOM 750 C CA . ARG A 1 106 ? -4.163 -5.828 2.875 1.00 96.19 106 ARG A CA 1
ATOM 751 C C . ARG A 1 106 ? -3.719 -5.942 1.428 1.00 96.19 106 ARG A C 1
ATOM 753 O O . ARG A 1 106 ? -3.809 -6.997 0.798 1.00 96.19 106 ARG A O 1
ATOM 760 N N . VAL A 1 107 ? -3.200 -4.832 0.922 1.00 97.00 107 VAL A N 1
ATOM 761 C CA . VAL A 1 107 ? -2.591 -4.748 -0.404 1.00 97.00 107 VAL A CA 1
ATOM 762 C C . VAL A 1 107 ? -1.212 -4.133 -0.281 1.00 97.00 107 VAL A C 1
ATOM 764 O O . VAL A 1 107 ? -1.040 -3.105 0.371 1.00 97.00 107 VAL A O 1
ATOM 767 N N . TRP A 1 108 ? -0.245 -4.762 -0.933 1.00 95.88 108 TRP A N 1
ATOM 768 C CA . TRP A 1 108 ? 1.102 -4.246 -1.095 1.00 95.88 108 TRP A CA 1
ATOM 769 C C . TRP A 1 108 ? 1.265 -3.681 -2.492 1.00 95.88 108 TRP A C 1
ATOM 771 O O . TRP A 1 108 ? 0.842 -4.308 -3.462 1.00 95.88 108 TRP A O 1
ATOM 781 N N . VAL A 1 109 ? 1.931 -2.537 -2.592 1.00 94.81 109 VAL A N 1
ATOM 782 C CA . VAL A 1 109 ? 2.317 -1.934 -3.863 1.00 94.81 109 VAL A CA 1
ATOM 783 C C . VAL A 1 109 ? 3.761 -1.469 -3.767 1.00 94.81 109 VAL A C 1
ATOM 785 O O . VAL A 1 109 ? 4.108 -0.640 -2.927 1.00 94.81 109 VAL A O 1
ATOM 788 N N . GLN A 1 110 ? 4.609 -1.983 -4.648 1.00 93.50 110 GLN A N 1
ATOM 789 C CA . GLN A 1 110 ? 6.004 -1.586 -4.775 1.00 93.50 110 GLN A CA 1
ATOM 790 C C . GLN A 1 110 ? 6.267 -1.066 -6.181 1.00 93.50 110 GLN A C 1
ATOM 792 O O . GLN A 1 110 ? 5.901 -1.696 -7.164 1.00 93.50 110 GLN A O 1
ATOM 797 N N . GLY A 1 111 ? 6.918 0.083 -6.294 1.00 90.88 111 GLY A N 1
ATOM 798 C CA . GLY A 1 111 ? 7.202 0.687 -7.590 1.00 90.88 111 GLY A CA 1
ATOM 799 C C . GLY A 1 111 ? 7.941 2.004 -7.440 1.00 90.88 111 GLY A C 1
ATOM 800 O O . GLY A 1 111 ? 8.486 2.311 -6.381 1.00 90.88 111 GLY A O 1
ATOM 801 N N . THR A 1 112 ? 7.956 2.805 -8.496 1.00 87.69 112 THR A N 1
ATOM 802 C CA . THR A 1 112 ? 8.511 4.158 -8.438 1.00 87.69 112 THR A CA 1
ATOM 803 C C . THR A 1 112 ? 7.550 5.104 -7.716 1.00 87.69 112 THR A C 1
ATOM 805 O O . THR A 1 112 ? 6.338 5.066 -7.917 1.00 87.69 112 THR A O 1
ATOM 808 N N . CYS A 1 113 ? 8.091 5.972 -6.865 1.00 85.12 113 CYS A N 1
ATOM 809 C CA . CYS A 1 113 ? 7.333 7.014 -6.192 1.00 85.12 113 CYS A CA 1
ATOM 810 C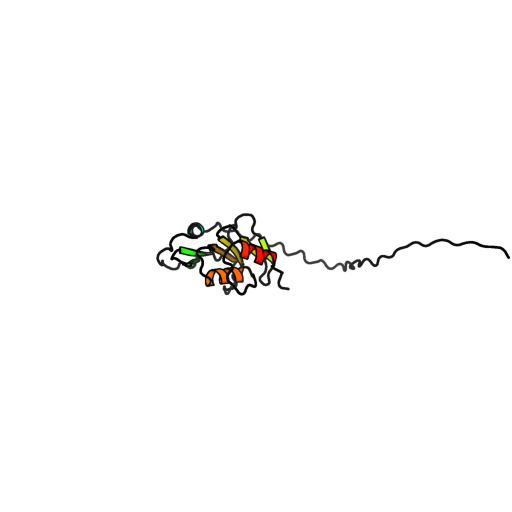 C . CYS A 1 113 ? 6.896 8.096 -7.183 1.00 85.12 113 CYS A C 1
ATOM 812 O O . CYS A 1 113 ? 7.694 8.936 -7.593 1.00 85.12 113 CYS A O 1
ATOM 814 N N . ILE A 1 114 ? 5.608 8.100 -7.526 1.00 78.12 114 ILE A N 1
ATOM 815 C CA . ILE A 1 114 ? 5.010 9.035 -8.495 1.00 78.12 114 ILE A CA 1
ATOM 816 C C . ILE A 1 114 ? 4.924 10.482 -7.984 1.00 78.12 114 ILE A C 1
ATOM 818 O O . ILE A 1 114 ? 4.769 11.411 -8.768 1.00 78.12 114 ILE A O 1
ATOM 822 N N . PHE A 1 115 ? 5.028 10.677 -6.668 1.00 77.69 115 PHE A N 1
ATOM 823 C CA . PHE A 1 115 ? 4.964 11.993 -6.024 1.00 77.69 115 PHE A CA 1
ATOM 824 C C . PHE A 1 115 ? 6.342 12.541 -5.643 1.00 77.69 115 PHE A C 1
ATOM 826 O O . PHE A 1 115 ? 6.464 13.690 -5.214 1.00 77.69 115 PHE A O 1
ATOM 833 N N . CYS A 1 116 ? 7.384 11.721 -5.766 1.00 80.44 116 CYS A N 1
ATOM 834 C CA . CYS A 1 116 ? 8.736 12.112 -5.417 1.00 80.44 116 CYS A CA 1
ATOM 835 C C . CYS A 1 116 ? 9.364 12.881 -6.581 1.00 80.44 116 CYS A C 1
ATOM 837 O O . CYS A 1 116 ? 9.168 12.557 -7.748 1.00 80.44 116 CYS A O 1
ATOM 839 N N . ARG A 1 117 ? 10.176 13.896 -6.263 1.00 75.44 117 ARG A N 1
ATOM 840 C CA . ARG A 1 117 ? 10.920 14.671 -7.276 1.00 75.44 117 ARG A CA 1
ATOM 841 C C . ARG A 1 117 ? 12.061 13.881 -7.934 1.00 75.44 117 ARG A C 1
ATOM 843 O O . ARG A 1 117 ? 12.631 14.343 -8.916 1.00 75.44 117 ARG A O 1
ATOM 850 N N . SER A 1 118 ? 12.415 12.728 -7.377 1.00 74.62 118 SER A N 1
ATOM 851 C CA . SER A 1 118 ? 13.463 11.819 -7.842 1.00 74.62 118 SER A CA 1
ATOM 852 C C . SER A 1 118 ? 12.885 10.428 -8.093 1.00 74.62 118 SER A C 1
ATOM 854 O O . SER A 1 118 ? 11.874 10.071 -7.486 1.00 74.62 118 SER A O 1
ATOM 856 N N . PHE A 1 119 ? 13.555 9.627 -8.935 1.00 67.12 119 PHE A N 1
ATOM 857 C CA . PHE A 1 119 ? 13.254 8.205 -9.161 1.00 67.12 119 PHE A CA 1
ATOM 858 C C . PHE A 1 119 ? 13.567 7.364 -7.915 1.00 67.12 119 PHE A C 1
ATOM 860 O O . PHE A 1 119 ? 14.494 6.557 -7.886 1.00 67.12 119 PHE A O 1
ATOM 867 N N . THR A 1 120 ? 12.800 7.595 -6.859 1.00 82.62 120 THR A N 1
ATOM 868 C CA . THR A 1 120 ? 12.876 6.874 -5.598 1.00 82.62 120 THR A CA 1
ATOM 869 C C . THR A 1 120 ? 11.923 5.694 -5.685 1.00 82.62 120 THR A C 1
ATOM 871 O O . THR A 1 120 ? 10.746 5.869 -5.995 1.00 82.62 120 THR A O 1
ATOM 874 N N . GLU A 1 121 ? 12.415 4.483 -5.444 1.00 88.31 121 GLU A N 1
ATOM 875 C CA . GLU A 1 121 ? 11.529 3.335 -5.263 1.00 88.31 121 GLU A CA 1
ATOM 876 C C . GLU A 1 121 ? 10.794 3.457 -3.934 1.00 88.31 121 GLU A C 1
ATOM 878 O O . GLU A 1 121 ? 11.333 3.972 -2.958 1.00 88.31 121 GLU A O 1
ATOM 883 N N . GLN A 1 122 ? 9.567 2.965 -3.887 1.00 91.06 122 GLN A N 1
ATOM 884 C CA . GLN A 1 122 ? 8.766 2.936 -2.680 1.00 91.06 122 GLN A CA 1
ATOM 885 C C . GLN A 1 122 ? 8.040 1.606 -2.550 1.00 91.06 122 GLN A C 1
ATOM 887 O O . GLN A 1 122 ? 7.674 0.982 -3.548 1.00 91.06 122 GLN A O 1
ATOM 892 N N . THR A 1 123 ? 7.810 1.205 -1.306 1.00 93.62 123 THR A N 1
ATOM 893 C CA . THR A 1 123 ? 6.949 0.085 -0.946 1.00 93.62 123 THR A CA 1
ATOM 894 C C . THR A 1 123 ? 5.883 0.582 0.009 1.00 93.62 123 THR A C 1
ATOM 896 O O . THR A 1 123 ? 6.203 1.156 1.050 1.00 93.62 123 THR A O 1
ATOM 899 N N . SER A 1 124 ? 4.628 0.345 -0.342 1.00 95.00 124 SER A N 1
ATOM 900 C CA . SER A 1 124 ? 3.469 0.739 0.445 1.00 95.00 124 SER A CA 1
ATOM 901 C C . SER A 1 124 ? 2.615 -0.475 0.768 1.00 95.00 124 SER A C 1
ATOM 903 O O . SER A 1 124 ? 2.459 -1.365 -0.067 1.00 95.00 124 SER A O 1
ATOM 905 N N . ILE A 1 125 ? 2.050 -0.498 1.968 1.00 96.50 125 ILE A N 1
ATOM 906 C CA . ILE A 1 125 ? 1.072 -1.492 2.402 1.00 96.50 125 ILE A CA 1
ATOM 907 C C . ILE A 1 125 ? -0.153 -0.776 2.963 1.00 96.50 125 ILE A C 1
ATOM 909 O O . ILE A 1 125 ? -0.028 0.148 3.766 1.00 96.50 125 ILE A O 1
ATOM 913 N N . VAL A 1 126 ? -1.339 -1.186 2.526 1.00 97.56 126 VAL A N 1
ATOM 914 C CA . VAL A 1 126 ? -2.612 -0.594 2.946 1.00 97.56 126 VAL A CA 1
ATOM 915 C C . VAL A 1 126 ? -3.507 -1.651 3.572 1.00 97.56 126 VAL A C 1
ATOM 917 O O . VAL A 1 126 ? -3.631 -2.748 3.031 1.00 97.56 126 VAL A O 1
ATOM 920 N N . HIS A 1 127 ? -4.138 -1.325 4.700 1.00 97.94 127 HIS A N 1
ATOM 921 C CA . HIS A 1 127 ? -5.127 -2.178 5.353 1.00 97.94 127 HIS A CA 1
ATOM 922 C C . HIS A 1 127 ? -6.520 -1.832 4.836 1.00 97.94 127 HIS A C 1
ATOM 924 O O . HIS A 1 127 ? -7.069 -0.781 5.161 1.00 97.94 127 HIS A O 1
ATOM 930 N N . LEU A 1 128 ? -7.139 -2.727 4.076 1.00 97.75 128 LEU A N 1
ATOM 931 C CA . LEU A 1 128 ? -8.390 -2.462 3.359 1.00 97.75 128 LEU A CA 1
ATOM 932 C C . LEU A 1 128 ? -9.541 -2.082 4.298 1.00 97.75 128 LEU A C 1
ATOM 934 O O . LEU A 1 128 ? -10.325 -1.182 4.004 1.00 97.75 128 LEU A O 1
ATOM 938 N N . ALA A 1 129 ? -9.607 -2.715 5.473 1.00 97.00 129 ALA A N 1
ATOM 939 C CA . ALA A 1 129 ? -10.654 -2.422 6.448 1.00 97.00 129 ALA A CA 1
ATOM 940 C C . ALA A 1 129 ? -10.440 -1.125 7.242 1.00 97.00 129 ALA A C 1
ATOM 942 O O . ALA A 1 129 ? -11.396 -0.675 7.862 1.00 97.00 129 ALA A O 1
ATOM 943 N N . HIS A 1 130 ? -9.240 -0.531 7.242 1.00 97.69 130 HIS A N 1
ATOM 944 C CA . HIS A 1 130 ? -8.898 0.620 8.093 1.00 97.69 130 HIS A CA 1
ATOM 945 C C . HIS A 1 130 ? -8.395 1.830 7.312 1.00 97.69 130 HIS A C 1
ATOM 947 O O . HIS A 1 130 ? -8.357 2.919 7.863 1.00 97.69 130 HIS A O 1
ATOM 953 N N . ALA A 1 131 ? -8.050 1.690 6.038 1.00 97.62 131 ALA A N 1
ATOM 954 C CA . ALA A 1 131 ? -7.658 2.814 5.207 1.00 97.62 131 ALA A CA 1
ATOM 955 C C . ALA A 1 131 ? -8.826 3.779 4.951 1.00 97.62 131 ALA A C 1
ATOM 957 O O . ALA A 1 131 ? -9.990 3.366 4.879 1.00 97.62 131 ALA A O 1
ATOM 958 N N . THR A 1 132 ? -8.513 5.068 4.802 1.00 97.75 132 THR A N 1
ATOM 959 C CA . THR A 1 132 ? -9.464 6.040 4.245 1.00 97.75 132 THR A CA 1
ATOM 960 C C . THR A 1 132 ? -9.606 5.847 2.738 1.00 97.75 132 THR A C 1
ATOM 962 O O . THR A 1 132 ? -8.755 5.243 2.080 1.00 97.75 132 THR A O 1
ATOM 965 N N . ASP A 1 133 ? -10.671 6.406 2.164 1.00 96.81 133 ASP A N 1
ATOM 966 C CA . ASP A 1 133 ? -10.858 6.406 0.714 1.00 96.81 133 ASP A CA 1
ATOM 967 C C . ASP A 1 133 ? -9.703 7.119 -0.013 1.00 96.81 133 ASP A C 1
ATOM 969 O O . ASP A 1 133 ? -9.272 6.650 -1.066 1.00 96.81 133 ASP A O 1
ATOM 973 N N . GLU A 1 134 ? -9.142 8.193 0.558 1.00 95.31 134 GLU A N 1
ATOM 974 C CA . GLU A 1 134 ? -7.984 8.883 -0.030 1.00 95.31 134 GLU A CA 1
ATOM 975 C C . GLU A 1 134 ? -6.738 7.993 -0.049 1.00 95.31 134 GLU A C 1
ATOM 977 O O . GLU A 1 134 ? -6.038 7.938 -1.059 1.00 95.31 134 GLU A O 1
ATOM 982 N N . GLN A 1 135 ? -6.482 7.256 1.036 1.00 96.19 135 GLN A N 1
ATOM 983 C CA . GLN A 1 135 ? -5.361 6.316 1.111 1.00 96.19 135 GLN A CA 1
ATOM 984 C C . GLN A 1 135 ? -5.514 5.190 0.087 1.00 96.19 135 GLN A C 1
ATOM 986 O O . GLN A 1 135 ? -4.560 4.867 -0.620 1.00 96.19 135 GLN A O 1
ATOM 991 N N . LEU A 1 136 ? -6.717 4.622 -0.042 1.00 96.69 136 LEU A N 1
ATOM 992 C CA . LEU A 1 136 ? -6.997 3.600 -1.051 1.00 96.69 136 LEU A CA 1
ATOM 993 C C . LEU A 1 136 ? -6.764 4.143 -2.464 1.00 96.69 136 LEU A C 1
ATOM 995 O O . LEU A 1 136 ? -6.041 3.523 -3.241 1.00 96.69 136 LEU A O 1
ATOM 999 N N . MET A 1 137 ? -7.287 5.331 -2.776 1.00 94.62 137 MET A N 1
ATOM 1000 C CA . MET A 1 137 ? -7.089 5.958 -4.083 1.00 94.62 137 MET A CA 1
ATOM 1001 C C . MET A 1 137 ? -5.618 6.271 -4.374 1.00 94.62 137 MET A C 1
ATOM 1003 O O . MET A 1 137 ? -5.163 6.065 -5.500 1.00 94.62 137 MET A O 1
ATOM 1007 N N . GLN A 1 138 ? -4.855 6.722 -3.375 1.00 92.81 138 GLN A N 1
ATOM 1008 C CA . GLN A 1 138 ? -3.419 6.957 -3.513 1.00 92.81 138 GLN A CA 1
ATOM 1009 C C . GLN A 1 138 ? -2.679 5.668 -3.896 1.00 92.81 138 GLN A C 1
ATOM 1011 O O . GLN A 1 138 ? -1.880 5.672 -4.835 1.00 92.81 138 GLN A O 1
ATOM 1016 N N . ILE A 1 139 ? -2.971 4.560 -3.211 1.00 94.12 139 ILE A N 1
ATOM 1017 C CA . ILE A 1 139 ? -2.339 3.263 -3.482 1.00 94.12 1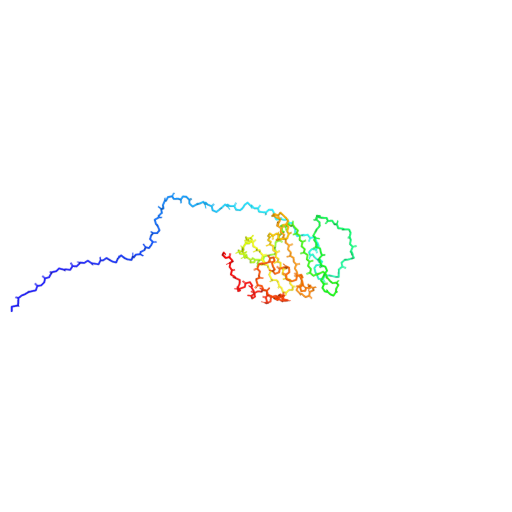39 ILE A CA 1
ATOM 1018 C C . ILE A 1 139 ? -2.796 2.674 -4.818 1.00 94.12 139 ILE A C 1
ATOM 1020 O O . ILE A 1 139 ? -1.985 2.105 -5.544 1.00 94.12 139 ILE A O 1
ATOM 1024 N N . GLN A 1 140 ? -4.056 2.866 -5.207 1.00 93.81 140 GLN A N 1
ATOM 1025 C CA . GLN A 1 140 ? -4.545 2.475 -6.534 1.00 93.81 140 GLN A CA 1
ATOM 1026 C C . GLN A 1 140 ? -3.833 3.219 -7.657 1.00 93.81 140 GLN A C 1
ATOM 1028 O O . GLN A 1 140 ? -3.467 2.611 -8.661 1.00 93.81 140 GLN A O 1
ATOM 1033 N N . MET A 1 141 ? -3.620 4.523 -7.483 1.00 90.75 141 MET A N 1
ATOM 1034 C CA . MET A 1 141 ? -2.903 5.332 -8.460 1.00 90.75 141 MET A CA 1
ATOM 1035 C C . MET A 1 141 ? -1.437 4.906 -8.564 1.00 90.75 141 MET A C 1
ATOM 1037 O O . MET A 1 141 ? -0.916 4.793 -9.670 1.00 90.75 141 MET A O 1
ATOM 1041 N N . GLN A 1 142 ? -0.793 4.599 -7.435 1.00 90.69 142 GLN A N 1
ATOM 1042 C CA . GLN A 1 142 ? 0.548 4.012 -7.414 1.00 90.69 142 GLN A CA 1
ATOM 1043 C C . GLN A 1 142 ? 0.600 2.644 -8.112 1.00 90.69 142 GLN A C 1
ATOM 1045 O O . GLN A 1 142 ? 1.592 2.333 -8.762 1.00 90.69 142 GLN A O 1
ATOM 1050 N N . ALA A 1 143 ? -0.463 1.845 -8.000 1.00 91.56 143 ALA A N 1
ATOM 1051 C CA . ALA A 1 143 ? -0.621 0.574 -8.704 1.00 91.56 143 ALA A CA 1
ATOM 1052 C C . ALA A 1 143 ? -0.986 0.732 -10.195 1.00 91.56 143 ALA A C 1
ATOM 1054 O O . ALA A 1 143 ? -1.210 -0.264 -10.877 1.00 91.56 143 ALA A O 1
ATOM 1055 N N . GLU A 1 144 ? -1.097 1.969 -10.695 1.00 89.12 144 GLU A N 1
ATOM 1056 C CA . GLU A 1 144 ? -1.577 2.311 -12.041 1.00 89.12 144 GLU A CA 1
ATOM 1057 C C . GLU A 1 144 ? -2.955 1.726 -12.403 1.00 89.12 144 GLU A C 1
ATOM 1059 O O . GLU A 1 144 ? -3.334 1.628 -13.577 1.00 89.12 144 GLU A O 1
ATOM 1064 N N . LEU A 1 145 ? -3.759 1.394 -11.394 1.00 89.62 145 LEU A N 1
ATOM 1065 C CA . LEU A 1 145 ? -5.107 0.884 -11.593 1.00 89.62 145 LEU A CA 1
ATOM 1066 C C . LEU A 1 145 ? -6.041 2.059 -11.884 1.00 89.62 145 LEU A C 1
ATOM 1068 O O . LEU A 1 145 ? -6.322 2.900 -11.030 1.00 89.62 145 LEU A O 1
ATOM 1072 N N . SER A 1 146 ? -6.530 2.121 -13.122 1.00 72.44 146 SER A N 1
ATOM 1073 C CA . SER A 1 146 ? -7.355 3.227 -13.618 1.00 72.44 146 SER A CA 1
ATOM 1074 C C . SER A 1 146 ? -8.807 3.076 -13.143 1.00 72.44 146 SER A C 1
ATOM 1076 O O . SER A 1 146 ? -9.681 2.689 -13.913 1.00 72.44 146 SER A O 1
ATOM 1078 N N . ASN A 1 147 ? -9.067 3.353 -11.862 1.00 76.06 147 ASN A N 1
ATOM 1079 C CA . ASN A 1 147 ? -10.401 3.268 -11.262 1.00 76.06 147 ASN A CA 1
ATOM 1080 C C . ASN A 1 147 ? -10.870 4.632 -10.724 1.00 76.06 147 ASN A C 1
ATOM 1082 O O . ASN A 1 147 ? -10.094 5.382 -10.138 1.00 76.06 147 ASN A O 1
ATOM 1086 N N . LYS A 1 148 ? -12.157 4.946 -10.920 1.00 76.12 148 LYS A N 1
ATOM 1087 C CA . LYS A 1 148 ? -12.803 6.170 -10.415 1.00 76.12 148 LYS A CA 1
ATOM 1088 C C . LYS A 1 148 ? -13.292 6.037 -8.969 1.00 76.12 148 LYS A C 1
ATOM 1090 O O . LYS A 1 148 ? -13.707 7.033 -8.384 1.00 76.12 148 LYS A O 1
ATOM 1095 N N . SER A 1 149 ? -13.289 4.829 -8.404 1.00 92.62 149 SER A N 1
ATOM 1096 C CA . SER A 1 149 ? -13.755 4.560 -7.042 1.00 92.62 149 SER A CA 1
ATOM 1097 C C . SER A 1 149 ? -12.707 3.810 -6.208 1.00 92.62 149 SER A C 1
ATOM 1099 O O . SER A 1 149 ? -11.930 3.026 -6.768 1.00 92.62 149 SER A O 1
ATOM 1101 N N . PRO A 1 150 ? -12.690 4.019 -4.876 1.00 95.00 150 PRO A N 1
ATOM 1102 C CA . PRO A 1 150 ? -11.809 3.288 -3.975 1.00 95.00 150 PRO A CA 1
ATOM 1103 C C . PRO A 1 150 ? -12.034 1.771 -4.048 1.00 95.00 150 PRO A C 1
ATOM 1105 O O . PRO A 1 150 ? -13.167 1.303 -3.915 1.00 95.00 150 PRO A O 1
ATOM 1108 N N . LEU A 1 151 ? -10.966 0.994 -4.229 1.00 96.62 151 LEU A N 1
ATOM 1109 C CA . LEU A 1 151 ? -10.997 -0.471 -4.172 1.00 96.62 151 LEU A CA 1
ATOM 1110 C C . LEU A 1 151 ? -10.930 -0.905 -2.702 1.00 96.62 151 LEU A C 1
ATOM 1112 O O . LEU A 1 151 ? -9.858 -0.944 -2.101 1.00 96.62 151 LEU A O 1
ATOM 1116 N N . ARG A 1 152 ? -12.093 -1.185 -2.104 1.00 95.62 152 ARG A N 1
ATOM 1117 C CA . ARG A 1 152 ? -12.232 -1.383 -0.647 1.00 95.62 152 ARG A CA 1
ATOM 1118 C C . ARG A 1 152 ? -12.036 -2.817 -0.164 1.00 95.62 152 ARG A C 1
ATOM 1120 O O . ARG A 1 152 ? -11.979 -3.042 1.039 1.00 95.62 152 ARG A O 1
ATOM 1127 N N . ASP A 1 153 ? -11.939 -3.778 -1.072 1.00 96.69 153 ASP A N 1
ATOM 1128 C CA . ASP A 1 153 ? -11.784 -5.186 -0.725 1.00 96.69 153 ASP A CA 1
ATOM 1129 C C . ASP A 1 153 ? -10.864 -5.919 -1.705 1.00 96.69 153 ASP A C 1
ATOM 1131 O O . ASP A 1 153 ? -10.607 -5.474 -2.828 1.00 96.69 153 ASP A O 1
ATOM 1135 N N . ALA A 1 154 ? -10.357 -7.065 -1.257 1.00 96.50 154 ALA A N 1
ATOM 1136 C CA . ALA A 1 154 ? -9.380 -7.845 -1.996 1.00 96.50 154 ALA A CA 1
ATOM 1137 C C . ALA A 1 154 ? -9.908 -8.348 -3.351 1.00 96.50 154 ALA A C 1
ATOM 1139 O O . ALA A 1 154 ? -9.135 -8.481 -4.298 1.00 96.50 154 ALA A O 1
ATOM 1140 N N . ASN A 1 155 ? -11.210 -8.615 -3.481 1.00 96.69 155 ASN A N 1
ATOM 1141 C CA . ASN A 1 155 ? -11.783 -9.080 -4.744 1.00 96.69 155 ASN A CA 1
ATOM 1142 C C . ASN A 1 155 ? -11.872 -7.942 -5.757 1.00 96.69 155 ASN A C 1
ATOM 1144 O O . ASN A 1 155 ? -11.555 -8.153 -6.926 1.00 96.69 155 ASN A O 1
ATOM 1148 N N . ALA A 1 156 ? -12.219 -6.737 -5.310 1.00 95.50 156 ALA A N 1
ATOM 1149 C CA . ALA A 1 156 ? -12.186 -5.542 -6.138 1.00 95.50 156 ALA A CA 1
ATOM 1150 C C . ALA A 1 156 ? -10.761 -5.279 -6.660 1.00 95.50 156 ALA A C 1
ATOM 1152 O O . ALA A 1 156 ? -10.578 -5.024 -7.851 1.00 95.50 156 ALA A O 1
ATOM 1153 N N . TRP A 1 157 ? -9.743 -5.422 -5.803 1.00 96.19 157 TRP A N 1
ATOM 1154 C CA . TRP A 1 157 ? -8.333 -5.331 -6.204 1.00 96.19 157 TRP A CA 1
ATOM 1155 C C . TRP A 1 157 ? -7.934 -6.395 -7.225 1.00 96.19 157 TRP A C 1
ATOM 1157 O O . TRP A 1 157 ? -7.407 -6.056 -8.282 1.00 96.19 157 TRP A O 1
ATOM 1167 N N . ARG A 1 158 ? -8.228 -7.672 -6.958 1.00 95.00 158 ARG A N 1
ATOM 1168 C CA . ARG A 1 158 ? -7.933 -8.764 -7.902 1.00 95.00 158 ARG A CA 1
ATOM 1169 C C . ARG A 1 158 ? -8.646 -8.576 -9.237 1.00 95.00 158 ARG A C 1
ATOM 1171 O O . ARG A 1 158 ? -8.034 -8.796 -10.274 1.00 95.00 158 ARG A O 1
ATOM 1178 N N . GLY A 1 159 ? -9.906 -8.144 -9.220 1.00 94.19 159 GLY A N 1
ATOM 1179 C CA . GLY A 1 159 ? -10.677 -7.857 -10.428 1.00 94.19 159 GLY A CA 1
ATOM 1180 C C . GLY A 1 159 ? -10.076 -6.713 -11.242 1.00 94.19 159 GLY A C 1
ATOM 1181 O O . GLY A 1 159 ? -9.939 -6.836 -12.455 1.00 94.19 159 GLY A O 1
ATOM 1182 N N . ALA A 1 160 ? -9.651 -5.632 -10.581 1.00 93.88 160 ALA A N 1
ATOM 1183 C CA . ALA A 1 160 ? -8.990 -4.509 -11.242 1.00 93.88 160 ALA A CA 1
ATOM 1184 C C . ALA A 1 160 ? -7.636 -4.899 -11.851 1.00 93.88 160 ALA A C 1
ATOM 1186 O O . ALA A 1 160 ? -7.326 -4.461 -12.953 1.00 93.88 160 ALA A O 1
ATOM 1187 N N . ILE A 1 161 ? -6.857 -5.739 -11.162 1.00 92.44 161 ILE A N 1
ATOM 1188 C CA . ILE A 1 161 ? -5.588 -6.267 -11.677 1.00 92.44 161 ILE A CA 1
ATOM 1189 C C . ILE A 1 161 ? -5.826 -7.219 -12.857 1.00 92.44 161 ILE A C 1
ATOM 1191 O O . ILE A 1 161 ? -5.137 -7.131 -13.863 1.00 92.44 161 ILE A O 1
ATOM 1195 N N . ALA A 1 162 ? -6.823 -8.102 -12.776 1.00 91.19 162 ALA A N 1
ATOM 1196 C CA . ALA A 1 162 ? -7.147 -9.024 -13.866 1.00 91.19 162 ALA A CA 1
ATOM 1197 C C . ALA A 1 162 ? -7.656 -8.303 -15.127 1.00 91.19 162 ALA A C 1
ATOM 1199 O O . ALA A 1 162 ? -7.443 -8.783 -16.236 1.00 91.19 162 ALA A O 1
ATOM 1200 N N . ALA A 1 163 ? -8.325 -7.161 -14.954 1.00 89.81 163 ALA A N 1
ATOM 1201 C CA . ALA A 1 163 ? -8.785 -6.300 -16.042 1.00 89.81 163 ALA A CA 1
ATOM 1202 C C . ALA A 1 163 ? -7.741 -5.255 -16.475 1.00 89.81 163 ALA A C 1
ATOM 1204 O O . ALA A 1 163 ? -8.041 -4.410 -17.319 1.00 89.81 163 ALA A O 1
ATOM 1205 N N . TRP A 1 164 ? -6.553 -5.251 -15.866 1.00 87.56 164 TRP A N 1
ATOM 1206 C CA . TRP A 1 164 ? -5.529 -4.262 -16.163 1.00 87.56 164 TRP A CA 1
ATOM 1207 C C . TRP A 1 164 ? -4.897 -4.536 -17.530 1.00 87.56 164 TRP A C 1
ATOM 1209 O O . TRP A 1 164 ? -4.532 -5.665 -17.857 1.00 87.56 164 TRP A O 1
ATOM 1219 N N . GLU A 1 165 ? -4.733 -3.471 -18.310 1.00 82.56 165 GLU A N 1
ATOM 1220 C CA . GLU A 1 165 ? -4.049 -3.494 -19.598 1.00 82.56 165 GLU A CA 1
ATOM 1221 C C . GLU A 1 165 ? -2.844 -2.541 -19.556 1.00 82.56 165 GLU A C 1
ATOM 1223 O O . GLU A 1 165 ? -2.969 -1.426 -19.030 1.00 82.56 165 GLU A O 1
ATOM 1228 N N . PRO A 1 166 ? -1.687 -2.926 -20.130 1.00 74.75 166 PRO A N 1
ATOM 1229 C CA . PRO A 1 166 ? -0.536 -2.039 -20.239 1.00 74.75 166 PRO A CA 1
ATOM 1230 C C . PRO A 1 166 ? -0.904 -0.762 -20.999 1.00 74.75 166 PRO A C 1
ATOM 1232 O O . PRO A 1 166 ? -1.410 -0.817 -22.125 1.00 74.75 166 PRO A O 1
ATOM 1235 N N . LYS A 1 167 ? -0.622 0.401 -20.407 1.00 65.88 167 LYS A N 1
ATOM 1236 C CA . LYS A 1 167 ? -0.761 1.687 -21.099 1.00 65.88 167 LYS A CA 1
ATOM 1237 C C . LYS A 1 167 ? 0.359 1.794 -22.137 1.00 65.88 167 LYS A C 1
ATOM 1239 O O . LYS A 1 167 ? 1.526 1.835 -21.762 1.00 65.88 167 LYS A O 1
ATOM 1244 N N . ARG A 1 168 ? -0.014 1.769 -23.420 1.00 55.19 168 ARG A N 1
ATOM 1245 C CA . ARG A 1 168 ? 0.898 1.959 -24.559 1.00 55.19 168 ARG A CA 1
ATOM 1246 C C . ARG A 1 168 ? 1.304 3.416 -24.727 1.00 55.19 168 ARG A C 1
ATOM 1248 O O . ARG A 1 168 ? 0.440 4.286 -24.473 1.00 55.19 168 ARG A O 1
#